Protein AF-A0A969SIS6-F1 (afdb_monomer_lite)

pLDDT: mean 86.49, std 11.12, range [46.16, 94.94]

Foldseek 3Di:
DPPPFWDWDAPVCLVVLVQQEPPDPHPHPHPDSLRSVLVVLVVCVVVVHDDDRDHTDCVGVHTHGNVVCVVVVNNVSVVVSVVSVVD

Radius of gyration: 12.93 Å; chains: 1; bounding box: 36×27×29 Å

Secondary structure (DSSP, 8-state):
---TTEE--BGGGHHHHHHTB--TT---SBSSHHHHHHHHHHHHHHTT------SBPSSTTPPEEHHHHHHTT-HHHHHHHHHHH--

Sequence (87 aa):
MAETGRIRVAKDKAELVKALTSSDGETGPFQTFADAIVFAAALGVKHKKRVPLGEISKREPSPIRVEYFASVGNDVVIKLLGITETQ

Structure (mmCIF, N/CA/C/O backbone):
data_AF-A0A969SIS6-F1
#
_entry.id   AF-A0A969SIS6-F1
#
loop_
_atom_site.group_PDB
_atom_site.id
_atom_site.type_symbol
_atom_site.label_atom_id
_atom_site.label_alt_id
_atom_site.label_comp_id
_atom_site.label_asym_id
_atom_site.label_entity_id
_atom_site.label_seq_id
_atom_site.pdbx_PDB_ins_code
_atom_site.Cartn_x
_atom_site.Cartn_y
_atom_site.Cartn_z
_atom_site.occupancy
_atom_site.B_iso_or_equiv
_atom_site.auth_seq_id
_atom_site.auth_comp_id
_atom_site.auth_asym_id
_atom_site.auth_atom_id
_atom_site.pdbx_PDB_model_num
ATOM 1 N N . MET A 1 1 ? -15.910 9.965 -10.920 1.00 46.16 1 MET A N 1
ATOM 2 C CA . MET A 1 1 ? -16.260 8.631 -10.382 1.00 46.16 1 MET A CA 1
ATOM 3 C C . MET A 1 1 ? -15.018 8.082 -9.705 1.00 46.16 1 MET A C 1
ATOM 5 O O . MET A 1 1 ? -13.959 8.117 -10.321 1.00 46.16 1 MET A O 1
ATOM 9 N N . ALA A 1 2 ? -15.080 7.701 -8.428 1.00 47.50 2 ALA A N 1
ATOM 10 C CA . ALA A 1 2 ? -13.945 7.024 -7.811 1.00 47.50 2 ALA A CA 1
ATOM 11 C C . ALA A 1 2 ? -13.748 5.701 -8.559 1.00 47.50 2 ALA A C 1
ATOM 13 O O . ALA A 1 2 ? -14.695 4.927 -8.632 1.00 47.50 2 ALA A O 1
ATOM 14 N N . GLU A 1 3 ? -12.580 5.475 -9.169 1.00 52.34 3 GLU A N 1
ATOM 15 C CA . GLU A 1 3 ? -12.222 4.145 -9.676 1.00 52.34 3 GLU A CA 1
ATOM 16 C C . GLU A 1 3 ? -12.276 3.163 -8.498 1.00 52.34 3 GLU A C 1
ATOM 18 O O . GLU A 1 3 ? -11.350 3.087 -7.687 1.00 52.34 3 GLU A O 1
ATOM 23 N N . THR A 1 4 ? -13.406 2.478 -8.355 1.00 65.00 4 THR A N 1
ATOM 24 C CA . THR A 1 4 ? -13.591 1.367 -7.433 1.00 65.00 4 THR A CA 1
ATOM 25 C C . THR A 1 4 ? -12.684 0.240 -7.916 1.00 65.00 4 THR A C 1
ATOM 27 O O . THR A 1 4 ? -12.779 -0.183 -9.063 1.00 65.00 4 THR A O 1
ATOM 30 N N . GLY A 1 5 ? -11.742 -0.190 -7.073 1.00 83.81 5 GLY A N 1
ATOM 31 C CA . GLY A 1 5 ? -10.796 -1.265 -7.404 1.00 83.81 5 GLY A CA 1
ATOM 32 C C . GLY A 1 5 ? -9.326 -0.855 -7.513 1.00 83.81 5 GLY A C 1
ATOM 33 O O . GLY A 1 5 ? -8.508 -1.677 -7.917 1.00 83.81 5 GLY A O 1
ATOM 34 N N . ARG A 1 6 ? -8.939 0.375 -7.136 1.00 89.50 6 ARG A N 1
ATOM 35 C CA . ARG A 1 6 ? -7.517 0.749 -7.010 1.00 89.50 6 ARG A CA 1
ATOM 36 C C . ARG A 1 6 ? -7.177 1.397 -5.674 1.00 89.50 6 ARG A C 1
ATOM 38 O O . ARG A 1 6 ? -7.875 2.303 -5.221 1.00 89.50 6 ARG A O 1
ATOM 45 N N . ILE A 1 7 ? -6.052 0.98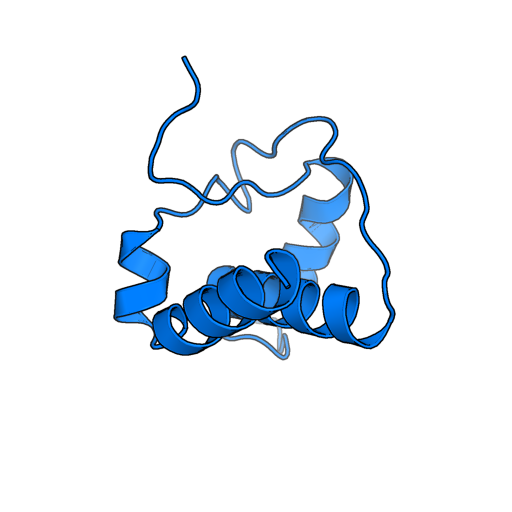7 -5.097 1.00 90.88 7 ILE A N 1
ATOM 46 C CA . ILE A 1 7 ? -5.409 1.657 -3.967 1.00 90.88 7 ILE A CA 1
ATOM 47 C C . ILE A 1 7 ? -4.467 2.722 -4.524 1.00 90.88 7 ILE A C 1
ATOM 49 O O . ILE A 1 7 ? -3.621 2.460 -5.380 1.00 90.88 7 ILE A O 1
ATOM 53 N N . ARG A 1 8 ? -4.662 3.959 -4.071 1.00 91.75 8 ARG A N 1
ATOM 54 C CA . ARG A 1 8 ? -3.968 5.140 -4.588 1.00 91.75 8 ARG A CA 1
ATOM 55 C C . ARG A 1 8 ? -2.767 5.481 -3.719 1.00 91.75 8 ARG A C 1
ATOM 57 O O . ARG A 1 8 ? -2.828 5.336 -2.503 1.00 91.75 8 ARG A O 1
ATOM 64 N N . VAL A 1 9 ? -1.726 6.021 -4.346 1.00 91.81 9 VAL A N 1
ATOM 65 C CA . VAL A 1 9 ? -0.544 6.544 -3.654 1.00 91.81 9 VAL A CA 1
ATOM 66 C C . VAL A 1 9 ? -0.487 8.057 -3.822 1.00 91.81 9 VAL A C 1
ATOM 68 O O . VAL A 1 9 ? -0.739 8.574 -4.914 1.00 91.81 9 VAL A O 1
ATOM 71 N N . ALA A 1 10 ? -0.176 8.773 -2.742 1.00 92.75 10 ALA A N 1
ATOM 72 C CA . ALA A 1 10 ? -0.019 10.220 -2.788 1.00 92.75 10 ALA A CA 1
ATOM 73 C C . ALA A 1 10 ? 1.247 10.606 -3.573 1.00 92.75 10 ALA A C 1
ATOM 75 O O . ALA A 1 10 ? 2.310 10.007 -3.406 1.00 92.75 10 ALA A O 1
ATOM 76 N N . LYS A 1 11 ? 1.132 11.615 -4.435 1.00 93.19 11 LYS A N 1
ATOM 77 C CA . LYS A 1 11 ? 2.199 12.104 -5.314 1.00 93.19 11 LYS A CA 1
ATOM 78 C C . LYS A 1 11 ? 3.394 12.632 -4.526 1.00 93.19 11 LYS A C 1
ATOM 80 O O . LYS A 1 11 ? 4.524 12.382 -4.916 1.00 93.19 11 LYS A O 1
ATOM 85 N N . ASP A 1 12 ? 3.155 13.294 -3.399 1.00 91.62 12 ASP A N 1
ATOM 86 C CA . ASP A 1 12 ? 4.201 13.812 -2.510 1.00 91.62 12 ASP A CA 1
ATOM 87 C C . ASP A 1 12 ? 4.958 12.708 -1.747 1.00 91.62 12 ASP A C 1
ATOM 89 O O . ASP A 1 12 ? 5.964 12.987 -1.100 1.00 91.62 12 ASP A O 1
ATOM 93 N N . LYS A 1 13 ? 4.482 11.456 -1.803 1.00 91.44 13 LYS A N 1
ATOM 94 C CA . LYS A 1 13 ? 5.128 10.275 -1.203 1.00 91.44 13 LYS A CA 1
ATOM 95 C C . LYS A 1 13 ? 5.661 9.291 -2.242 1.00 91.44 13 LYS A C 1
ATOM 97 O O . LYS A 1 13 ? 6.178 8.242 -1.870 1.00 91.44 13 LYS A O 1
ATOM 102 N N . ALA A 1 14 ? 5.541 9.619 -3.526 1.00 91.06 14 ALA A N 1
ATOM 103 C CA . ALA A 1 14 ? 5.899 8.735 -4.624 1.00 91.06 14 ALA A CA 1
ATOM 104 C C . ALA A 1 14 ? 7.376 8.313 -4.591 1.00 91.06 14 ALA A C 1
ATOM 106 O O . ALA A 1 14 ? 7.673 7.122 -4.655 1.00 91.06 14 ALA A O 1
ATOM 107 N N . GLU A 1 15 ? 8.283 9.277 -4.418 1.00 89.56 15 GLU A N 1
ATOM 108 C CA . GLU A 1 15 ? 9.727 9.019 -4.350 1.00 89.56 15 GLU A CA 1
ATOM 109 C C . GLU A 1 15 ? 10.102 8.146 -3.151 1.00 89.56 15 GLU A C 1
ATOM 111 O O . GLU A 1 15 ? 10.900 7.225 -3.290 1.00 89.56 15 GLU A O 1
ATOM 116 N N . LEU A 1 16 ? 9.473 8.371 -1.993 1.00 90.62 16 LEU A N 1
ATOM 117 C CA . LEU A 1 16 ? 9.697 7.543 -0.808 1.00 90.62 16 LEU A CA 1
ATOM 118 C C . LEU A 1 16 ? 9.261 6.095 -1.048 1.00 90.62 16 LEU A C 1
ATOM 120 O O . LEU A 1 16 ? 9.990 5.171 -0.708 1.00 90.62 16 LEU A O 1
ATOM 124 N N . VAL A 1 17 ? 8.077 5.888 -1.630 1.00 91.00 17 VAL A N 1
ATOM 125 C CA . VAL A 1 17 ? 7.593 4.535 -1.938 1.00 91.00 17 VAL A CA 1
ATOM 126 C C . VAL A 1 17 ? 8.517 3.847 -2.943 1.00 91.00 17 VAL A C 1
ATOM 128 O O . VAL A 1 17 ? 8.790 2.664 -2.776 1.00 91.00 17 VAL A O 1
ATOM 131 N N . LYS A 1 18 ? 9.049 4.587 -3.923 1.00 89.25 18 LYS A N 1
ATOM 132 C CA . LYS A 1 18 ? 10.026 4.069 -4.886 1.00 89.25 18 LYS A CA 1
ATOM 133 C C . LYS A 1 18 ? 11.340 3.653 -4.224 1.00 89.25 18 LYS A C 1
ATOM 135 O O . LYS A 1 18 ? 11.765 2.523 -4.415 1.00 89.25 18 LYS A O 1
ATOM 140 N N . ALA A 1 19 ? 11.918 4.511 -3.387 1.00 88.25 19 ALA A N 1
ATOM 141 C CA . ALA A 1 19 ? 13.163 4.219 -2.673 1.00 88.25 19 ALA A CA 1
ATOM 142 C C . ALA A 1 19 ? 13.041 3.032 -1.695 1.00 88.25 19 ALA A C 1
ATOM 144 O O . ALA A 1 19 ? 14.026 2.388 -1.343 1.00 88.25 19 ALA A O 1
ATOM 145 N N . LEU A 1 20 ? 11.825 2.743 -1.221 1.00 89.62 20 LEU A N 1
ATOM 146 C CA . LEU A 1 20 ? 11.550 1.608 -0.342 1.00 89.62 20 LEU A CA 1
ATOM 147 C C . LEU A 1 20 ? 11.353 0.287 -1.101 1.00 89.62 20 LEU A C 1
ATOM 149 O O . LEU A 1 20 ? 11.365 -0.775 -0.474 1.00 89.62 20 LEU A O 1
ATOM 153 N N . THR A 1 21 ? 11.180 0.326 -2.421 1.00 88.94 21 THR A N 1
ATOM 154 C CA . THR A 1 21 ? 11.014 -0.877 -3.238 1.00 88.94 21 THR A CA 1
ATOM 155 C C . THR A 1 21 ? 12.298 -1.306 -3.920 1.00 88.94 21 THR A C 1
ATOM 157 O O . THR A 1 21 ? 13.076 -0.476 -4.375 1.00 88.94 21 THR A O 1
ATOM 160 N N . SER A 1 22 ? 12.509 -2.614 -4.023 1.00 74.75 22 SER A N 1
ATOM 161 C CA . SER A 1 22 ? 13.603 -3.197 -4.789 1.00 74.75 22 SER A CA 1
ATOM 162 C C . SER A 1 22 ? 13.321 -3.004 -6.288 1.00 74.75 22 SER A C 1
ATOM 164 O O . SER A 1 22 ? 12.661 -3.828 -6.915 1.00 74.75 22 SER A O 1
ATOM 166 N N . SER A 1 23 ? 13.767 -1.889 -6.872 1.00 66.31 23 SER A N 1
ATOM 167 C CA . SER A 1 23 ? 13.709 -1.650 -8.322 1.00 66.31 23 SER A CA 1
ATOM 168 C C . SER A 1 23 ? 15.102 -1.394 -8.889 1.00 66.31 23 SER A C 1
ATOM 170 O O . SER A 1 23 ? 15.913 -0.757 -8.225 1.00 66.31 23 SER A O 1
ATOM 172 N N . ASP A 1 24 ? 15.365 -1.908 -10.095 1.00 53.34 24 ASP A N 1
ATOM 173 C CA . ASP A 1 24 ? 16.523 -1.625 -10.960 1.00 53.34 24 ASP A CA 1
ATOM 174 C 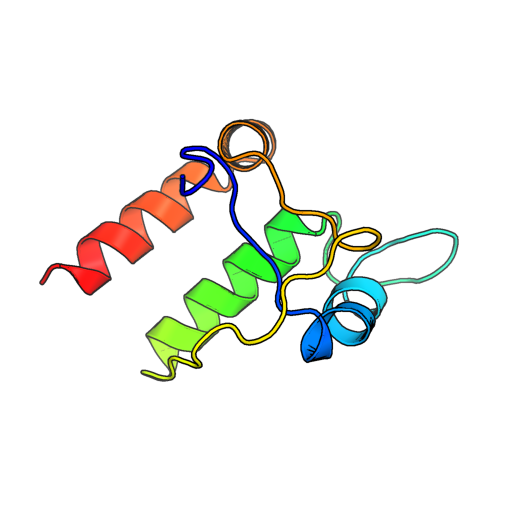C . ASP A 1 24 ? 17.837 -1.282 -10.229 1.00 53.34 24 ASP A C 1
ATOM 176 O O . ASP A 1 24 ? 18.393 -0.195 -10.367 1.00 53.34 24 ASP A O 1
ATOM 180 N N . GLY A 1 25 ? 18.354 -2.243 -9.455 1.00 58.41 25 GLY A N 1
ATOM 181 C CA . GLY A 1 25 ? 19.673 -2.155 -8.814 1.00 58.41 25 GLY A CA 1
ATOM 182 C C . GLY A 1 25 ? 19.686 -1.603 -7.385 1.00 58.41 25 GLY A C 1
ATOM 183 O O . GLY A 1 25 ? 20.734 -1.654 -6.743 1.00 58.41 25 GLY A O 1
ATOM 184 N N . GLU A 1 26 ? 18.549 -1.144 -6.853 1.00 62.09 26 GLU A N 1
ATOM 185 C CA . GLU A 1 26 ? 18.420 -0.694 -5.461 1.00 62.09 26 GLU A CA 1
ATOM 186 C C . GLU A 1 26 ? 17.930 -1.820 -4.528 1.00 62.09 26 GLU A C 1
ATOM 188 O O . GLU A 1 26 ? 16.983 -2.552 -4.825 1.00 62.09 26 GLU A O 1
ATOM 193 N N . THR A 1 27 ? 18.554 -1.956 -3.352 1.00 68.62 27 THR A N 1
ATOM 194 C CA . THR A 1 27 ? 18.179 -2.932 -2.310 1.00 68.62 27 THR A CA 1
ATOM 195 C C . THR A 1 27 ? 17.122 -2.358 -1.362 1.00 68.62 27 THR A C 1
ATOM 197 O O . THR A 1 27 ? 17.380 -2.156 -0.173 1.00 68.62 27 THR A O 1
ATOM 200 N N . GLY A 1 28 ? 15.934 -2.055 -1.888 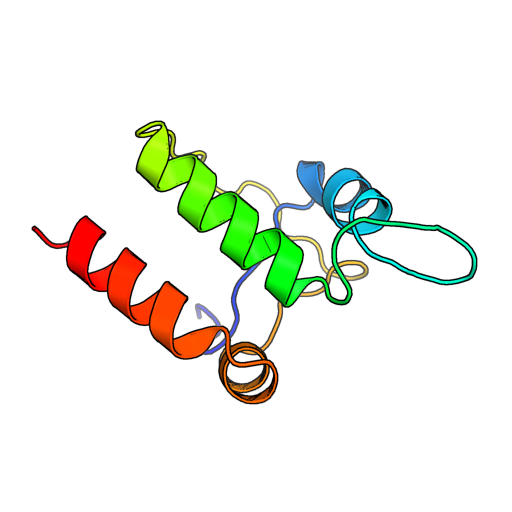1.00 82.12 28 GLY A N 1
ATOM 201 C CA . GLY A 1 28 ? 14.790 -1.632 -1.075 1.00 82.12 28 GLY A CA 1
ATOM 202 C C . GLY A 1 28 ? 14.207 -2.795 -0.249 1.00 82.12 28 GLY A C 1
ATOM 203 O O . GLY A 1 28 ? 14.209 -3.931 -0.734 1.00 82.12 28 GLY A O 1
ATOM 204 N N . PRO A 1 29 ? 13.699 -2.555 0.978 1.00 89.44 29 PRO A N 1
ATOM 205 C CA . PRO A 1 29 ? 13.173 -3.602 1.864 1.00 89.44 29 PRO A CA 1
ATOM 206 C C . PRO A 1 29 ? 11.896 -4.292 1.358 1.00 89.44 29 PRO A C 1
ATOM 208 O O . PRO A 1 29 ? 11.554 -5.363 1.859 1.00 89.44 29 PRO A O 1
ATOM 211 N N . PHE A 1 30 ? 11.183 -3.702 0.396 1.00 91.44 30 PHE A N 1
ATOM 212 C CA . PHE A 1 30 ? 9.940 -4.251 -0.150 1.00 91.44 30 PHE A CA 1
ATOM 213 C C . PHE A 1 30 ? 10.115 -4.701 -1.595 1.00 91.44 30 PHE A C 1
ATOM 215 O O . PHE A 1 30 ? 10.654 -3.963 -2.408 1.00 91.44 30 PHE A O 1
ATOM 222 N N . GLN A 1 31 ? 9.592 -5.876 -1.941 1.00 88.62 31 GLN A N 1
ATOM 223 C CA . GLN A 1 31 ? 9.672 -6.392 -3.311 1.00 88.62 31 GLN A CA 1
ATOM 224 C C . GLN A 1 31 ? 8.751 -5.629 -4.268 1.00 88.62 31 GLN A C 1
ATOM 226 O O . GLN A 1 31 ? 9.071 -5.449 -5.439 1.00 88.62 31 GLN A O 1
ATOM 231 N N . THR A 1 32 ? 7.598 -5.164 -3.779 1.00 91.44 32 THR A N 1
ATOM 232 C CA . THR A 1 32 ? 6.600 -4.483 -4.606 1.00 91.44 32 THR A CA 1
ATOM 233 C C . THR A 1 32 ? 6.073 -3.215 -3.941 1.00 91.44 32 THR A C 1
ATOM 235 O O . THR A 1 32 ? 6.088 -3.068 -2.715 1.00 91.44 32 THR A O 1
ATOM 238 N N . PHE A 1 33 ? 5.514 -2.301 -4.745 1.00 92.00 33 PHE A N 1
ATOM 239 C CA . PHE A 1 33 ? 4.798 -1.139 -4.205 1.00 92.00 33 PHE A CA 1
ATOM 240 C C . PHE A 1 33 ? 3.626 -1.560 -3.309 1.00 92.00 33 PHE A C 1
ATOM 242 O O . PHE A 1 33 ? 3.302 -0.856 -2.358 1.00 92.00 33 PHE A O 1
ATOM 249 N N . ALA A 1 34 ? 2.994 -2.705 -3.586 1.00 92.88 34 ALA A N 1
ATOM 250 C CA . ALA A 1 34 ? 1.895 -3.207 -2.770 1.00 92.88 34 ALA A CA 1
ATOM 251 C C . ALA A 1 34 ? 2.358 -3.520 -1.341 1.00 92.88 34 ALA A C 1
ATOM 253 O O . ALA A 1 34 ? 1.696 -3.098 -0.393 1.00 92.88 34 ALA A O 1
ATOM 254 N N . ASP A 1 35 ? 3.517 -4.163 -1.189 1.00 92.81 35 ASP A N 1
ATOM 255 C CA . ASP A 1 35 ? 4.078 -4.509 0.122 1.00 92.81 35 ASP A CA 1
ATOM 256 C C . ASP A 1 35 ? 4.414 -3.253 0.929 1.00 92.81 35 ASP A C 1
ATOM 258 O O . ASP A 1 35 ? 4.038 -3.137 2.097 1.00 92.81 35 ASP A O 1
ATOM 262 N N . ALA A 1 36 ? 5.042 -2.264 0.283 1.00 93.56 36 ALA A N 1
ATOM 263 C CA . ALA A 1 36 ? 5.371 -0.990 0.916 1.00 93.56 36 ALA A CA 1
ATOM 264 C C . ALA A 1 36 ? 4.112 -0.250 1.407 1.00 93.56 36 ALA A C 1
ATOM 266 O O . ALA A 1 36 ? 4.085 0.294 2.514 1.00 93.56 36 ALA A O 1
ATOM 267 N N . ILE A 1 37 ? 3.043 -0.248 0.604 1.00 94.00 37 ILE A N 1
ATOM 268 C CA . ILE A 1 37 ? 1.779 0.416 0.944 1.00 94.00 37 ILE A CA 1
ATOM 269 C C . ILE A 1 37 ? 1.040 -0.314 2.071 1.00 94.00 37 ILE A C 1
ATOM 271 O O . ILE A 1 37 ? 0.520 0.336 2.980 1.00 94.00 37 ILE A O 1
ATOM 275 N N . VAL A 1 38 ? 1.021 -1.647 2.059 1.00 94.94 38 VAL A N 1
ATOM 276 C CA . VAL A 1 38 ? 0.397 -2.457 3.118 1.00 94.94 38 VAL A CA 1
ATOM 277 C C . VAL A 1 38 ? 1.147 -2.286 4.434 1.00 94.94 38 VAL A C 1
ATOM 279 O O . VAL A 1 38 ? 0.521 -2.079 5.475 1.00 94.94 38 VAL A O 1
ATOM 282 N N . PHE A 1 39 ? 2.481 -2.272 4.389 1.00 94.44 39 PHE A N 1
ATOM 283 C CA . PHE A 1 39 ? 3.302 -1.962 5.553 1.00 94.44 39 PHE A CA 1
ATOM 284 C C . PHE A 1 39 ? 3.002 -0.564 6.103 1.00 94.44 39 PHE A C 1
ATOM 286 O O . PHE A 1 39 ? 2.784 -0.410 7.305 1.00 94.44 39 PHE A O 1
ATOM 293 N N . ALA A 1 40 ? 2.933 0.455 5.241 1.00 93.50 40 ALA A N 1
ATOM 294 C CA . ALA A 1 40 ? 2.608 1.816 5.658 1.00 93.50 40 ALA A CA 1
ATOM 295 C C . ALA A 1 40 ? 1.215 1.905 6.306 1.00 93.50 40 ALA A C 1
ATOM 297 O O . ALA A 1 40 ? 1.052 2.591 7.317 1.00 93.50 40 ALA A O 1
ATOM 298 N N . ALA A 1 41 ? 0.226 1.183 5.771 1.00 93.44 41 ALA A N 1
ATOM 299 C CA . ALA A 1 41 ? -1.111 1.106 6.351 1.00 93.44 41 ALA A CA 1
ATOM 300 C C . ALA A 1 41 ? -1.091 0.448 7.742 1.00 93.44 41 ALA A C 1
ATOM 302 O O . ALA A 1 41 ? -1.636 1.010 8.695 1.00 93.44 41 ALA A O 1
ATOM 303 N N . ALA A 1 42 ? -0.405 -0.689 7.890 1.00 94.12 42 ALA A N 1
ATOM 304 C CA . ALA A 1 42 ? -0.262 -1.377 9.171 1.00 94.12 42 ALA A CA 1
ATOM 305 C C . ALA A 1 42 ? 0.473 -0.516 10.214 1.00 94.12 42 ALA A C 1
ATOM 307 O O . ALA A 1 42 ? 0.049 -0.425 11.370 1.00 94.12 42 ALA A O 1
ATOM 308 N N . LEU A 1 43 ? 1.541 0.174 9.802 1.00 94.06 43 LEU A N 1
ATOM 309 C CA . LEU A 1 43 ? 2.286 1.098 10.655 1.00 94.06 43 LEU A CA 1
ATOM 310 C C . LEU A 1 43 ? 1.417 2.288 11.089 1.00 94.06 43 LEU A C 1
ATOM 312 O O . LEU A 1 43 ? 1.440 2.677 12.258 1.00 94.06 43 LEU A O 1
ATOM 316 N N . GLY A 1 44 ? 0.621 2.839 10.169 1.00 92.38 44 GLY A N 1
ATOM 317 C CA . GLY A 1 44 ? -0.341 3.901 10.452 1.00 92.38 44 GLY A CA 1
ATOM 318 C C . GLY A 1 44 ? -1.357 3.491 11.517 1.00 92.38 44 GLY A C 1
ATOM 319 O O . GLY A 1 44 ? -1.532 4.217 12.494 1.00 92.38 44 GLY A O 1
ATOM 320 N N . VAL A 1 45 ? -1.955 2.300 11.392 1.00 92.44 45 VAL A N 1
ATOM 321 C CA . VAL A 1 45 ? -2.894 1.757 12.391 1.00 92.44 45 VAL A CA 1
ATOM 322 C C . VAL A 1 45 ? -2.211 1.563 13.746 1.00 92.44 45 VAL A C 1
ATOM 324 O O . VAL A 1 45 ? -2.715 2.059 14.754 1.00 92.44 45 VAL A O 1
ATOM 327 N N . LYS A 1 46 ? -1.022 0.943 13.781 1.00 92.94 46 LYS A N 1
ATOM 328 C CA . LYS A 1 46 ? -0.244 0.739 15.019 1.00 92.94 46 LYS A CA 1
ATOM 329 C C . LYS A 1 46 ? 0.000 2.049 15.778 1.00 92.94 46 LYS A C 1
ATOM 331 O O . LYS A 1 46 ? -0.084 2.077 17.002 1.00 92.94 46 LYS A O 1
ATOM 336 N N . HIS A 1 47 ? 0.300 3.128 15.057 1.00 94.62 47 HIS A N 1
ATOM 337 C CA . HIS A 1 47 ? 0.576 4.444 15.638 1.00 94.62 47 HIS A CA 1
ATOM 338 C C . HIS A 1 47 ? -0.646 5.375 15.689 1.00 94.62 47 HIS A C 1
ATOM 340 O O . HIS A 1 47 ? -0.485 6.549 16.016 1.00 94.62 47 HI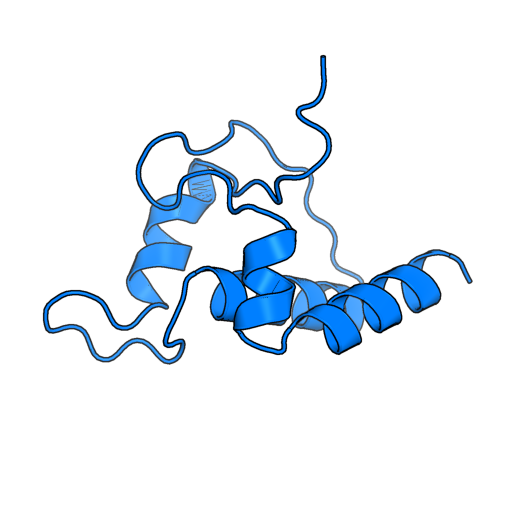S A O 1
ATOM 346 N N . LYS A 1 48 ? -1.855 4.886 15.364 1.00 92.12 48 LYS A N 1
ATOM 347 C CA . LYS A 1 48 ? -3.091 5.688 15.254 1.00 92.12 48 LYS A CA 1
ATOM 348 C C . LYS A 1 48 ? -2.915 6.951 14.397 1.00 92.12 48 LYS A C 1
ATOM 350 O O . LYS A 1 48 ? -3.478 8.006 14.681 1.00 92.12 48 LYS A O 1
ATOM 355 N N . LYS A 1 49 ? -2.109 6.850 13.339 1.00 91.44 49 LYS A N 1
ATOM 356 C CA . LYS A 1 49 ? -1.764 7.953 12.443 1.00 91.44 49 LYS A CA 1
ATOM 357 C C . LYS A 1 49 ? -2.405 7.736 11.079 1.00 91.44 49 LYS A C 1
ATOM 359 O O . LYS A 1 49 ? -2.031 6.821 10.350 1.00 91.44 49 LYS A O 1
ATOM 364 N N . ARG A 1 50 ? -3.320 8.633 10.709 1.00 87.62 50 ARG A N 1
ATOM 365 C CA . ARG A 1 50 ? -3.894 8.725 9.360 1.00 87.62 50 ARG A CA 1
ATOM 366 C C . ARG A 1 50 ? -3.498 10.050 8.735 1.00 87.62 50 ARG A C 1
ATOM 368 O O . ARG A 1 50 ? -3.516 11.082 9.399 1.00 87.62 50 ARG A O 1
ATOM 375 N N . VAL A 1 51 ? -3.141 10.012 7.459 1.00 87.50 51 VAL A N 1
ATOM 376 C CA . VAL A 1 51 ? -2.799 11.204 6.681 1.00 87.50 51 VAL A CA 1
ATOM 377 C C . VAL A 1 51 ? -3.691 11.207 5.442 1.00 87.50 51 VAL A C 1
ATOM 379 O O . VAL A 1 51 ? -3.732 10.190 4.746 1.00 87.50 51 VAL A O 1
ATOM 382 N N . PRO A 1 52 ? -4.438 12.292 5.170 1.00 88.06 52 PRO A N 1
ATOM 383 C CA . PRO A 1 52 ? 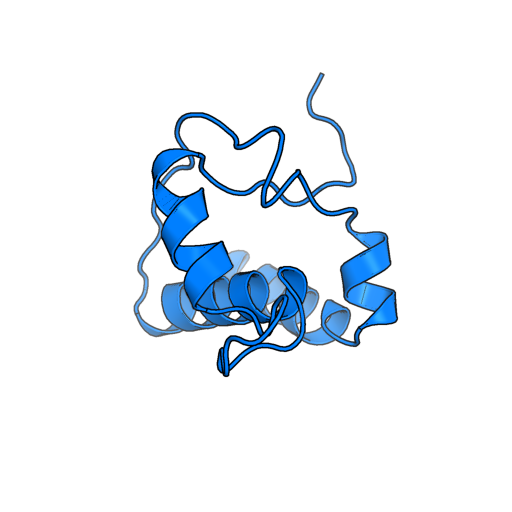-5.249 12.374 3.964 1.00 88.06 52 PRO A CA 1
ATOM 384 C C . PRO A 1 52 ? -4.353 12.328 2.723 1.00 88.06 52 PRO A C 1
ATOM 386 O O . PRO A 1 52 ? -3.270 12.914 2.698 1.00 88.06 52 PRO A O 1
ATOM 389 N N . LEU A 1 53 ? -4.814 11.635 1.682 1.00 87.06 53 LEU A N 1
ATOM 390 C CA . LEU A 1 53 ? -4.131 11.642 0.392 1.00 87.06 53 LEU A CA 1
ATOM 391 C C . LEU A 1 53 ? -4.381 12.992 -0.291 1.00 87.06 53 LEU A C 1
ATOM 393 O O . LEU A 1 53 ? -5.533 13.379 -0.484 1.00 87.06 53 LEU A O 1
ATOM 397 N N . GLY A 1 54 ? -3.303 13.691 -0.647 1.00 87.81 54 GLY A N 1
ATOM 398 C CA . GLY A 1 54 ? -3.354 14.889 -1.483 1.00 87.81 54 GLY A CA 1
ATOM 399 C C . GLY A 1 54 ? -3.494 14.534 -2.965 1.00 87.81 54 GLY A C 1
ATOM 400 O O . GLY A 1 54 ? -4.332 13.723 -3.361 1.00 87.81 54 GLY A O 1
ATOM 401 N N . GLU A 1 55 ? -2.643 15.120 -3.808 1.00 91.19 55 GLU A N 1
ATOM 402 C CA . GLU A 1 55 ? -2.561 14.722 -5.215 1.00 91.19 55 GLU A CA 1
ATOM 403 C C . GLU A 1 55 ? -2.187 13.241 -5.349 1.00 91.19 55 GLU A C 1
ATOM 405 O O . GLU A 1 55 ? -1.373 12.723 -4.590 1.00 91.19 55 GLU A O 1
ATOM 410 N N . ILE A 1 56 ? -2.756 12.555 -6.338 1.00 92.38 56 ILE A N 1
ATOM 411 C CA . ILE A 1 56 ? -2.495 11.133 -6.585 1.00 92.38 56 ILE A CA 1
ATOM 412 C C . ILE A 1 56 ? -1.374 10.985 -7.614 1.00 92.38 56 ILE A C 1
ATOM 414 O O . ILE A 1 56 ? -1.400 11.643 -8.658 1.00 92.38 56 ILE A O 1
ATOM 418 N N . SER A 1 57 ? -0.405 10.108 -7.343 1.00 89.94 57 SER A N 1
ATOM 419 C CA . SER A 1 57 ? 0.630 9.767 -8.322 1.00 89.94 57 SER A CA 1
ATOM 420 C C . SER A 1 57 ? 0.016 9.038 -9.518 1.00 89.94 57 SER A C 1
ATOM 422 O O . SER A 1 57 ? -0.835 8.163 -9.363 1.00 89.94 57 SER A O 1
ATOM 424 N N . LYS A 1 58 ? 0.434 9.415 -10.732 1.00 85.69 58 LYS A N 1
ATOM 425 C CA . LYS A 1 58 ? -0.070 8.844 -11.996 1.00 85.69 58 LYS A CA 1
ATOM 426 C C . LYS A 1 58 ? 0.948 7.970 -12.731 1.00 85.69 58 LYS A C 1
ATOM 428 O O . LYS A 1 58 ? 0.557 7.283 -13.667 1.00 85.69 58 LYS A O 1
ATOM 433 N N . ARG A 1 59 ? 2.231 8.027 -12.360 1.00 79.75 59 ARG A N 1
ATOM 434 C CA . ARG A 1 59 ? 3.316 7.308 -13.049 1.00 79.75 59 ARG A CA 1
ATOM 435 C C . ARG A 1 59 ? 3.941 6.262 -12.144 1.00 79.75 59 ARG A C 1
ATOM 437 O O . ARG A 1 59 ? 3.657 5.084 -12.304 1.00 79.75 59 ARG A O 1
ATOM 444 N N . GLU A 1 60 ? 4.730 6.697 -11.173 1.00 81.44 60 GLU A N 1
ATOM 445 C CA . GLU A 1 60 ? 5.454 5.802 -10.276 1.00 81.44 60 GLU A CA 1
ATOM 446 C C . GLU A 1 60 ? 5.333 6.314 -8.842 1.00 81.44 60 GLU A C 1
ATOM 448 O O . GLU A 1 60 ? 5.701 7.459 -8.595 1.00 81.44 60 GLU A O 1
ATOM 453 N N . PRO A 1 61 ? 4.773 5.527 -7.912 1.00 84.56 61 PRO A N 1
ATOM 454 C CA . PRO A 1 61 ? 3.912 4.370 -8.166 1.00 84.56 61 PRO A CA 1
ATOM 455 C C . PRO A 1 61 ? 2.548 4.820 -8.727 1.00 84.56 61 PRO A C 1
ATOM 457 O O . PRO A 1 61 ? 1.916 5.736 -8.200 1.00 84.56 61 PRO A O 1
ATOM 460 N N . SER A 1 62 ? 2.081 4.186 -9.805 1.00 87.25 62 SER A N 1
ATOM 461 C CA . SER A 1 62 ? 0.711 4.383 -10.302 1.00 87.25 62 SER A CA 1
ATOM 462 C C . SER A 1 62 ? -0.314 3.722 -9.361 1.00 87.25 62 SER A C 1
ATOM 464 O O . SER A 1 62 ? 0.059 2.866 -8.554 1.00 87.25 62 SER A O 1
ATOM 466 N N . PRO A 1 63 ? -1.610 4.096 -9.417 1.00 90.50 63 PRO A N 1
ATOM 467 C CA . PRO A 1 63 ? -2.631 3.463 -8.590 1.00 90.50 63 PRO A CA 1
ATOM 468 C C . PRO A 1 63 ? -2.687 1.948 -8.829 1.00 90.50 63 PRO A C 1
ATOM 470 O O . PRO A 1 63 ? -2.842 1.488 -9.961 1.00 90.50 63 PRO A O 1
ATOM 473 N N . ILE A 1 64 ? -2.589 1.177 -7.748 1.00 92.56 64 ILE A N 1
ATOM 474 C CA . ILE A 1 64 ? -2.415 -0.277 -7.784 1.00 92.56 64 ILE A CA 1
ATOM 475 C C . ILE A 1 64 ? -3.789 -0.941 -7.732 1.00 92.56 64 ILE A C 1
ATOM 477 O O . ILE A 1 64 ? -4.611 -0.610 -6.878 1.00 92.56 64 ILE A O 1
ATOM 481 N N . ARG A 1 65 ? -4.050 -1.889 -8.634 1.00 92.06 65 ARG A N 1
ATOM 482 C CA . ARG A 1 65 ? -5.289 -2.683 -8.640 1.00 92.06 65 ARG A CA 1
ATOM 483 C C . ARG A 1 65 ? -5.440 -3.468 -7.339 1.00 92.06 65 ARG A C 1
ATOM 485 O O . ARG A 1 65 ? -4.481 -4.086 -6.892 1.00 92.06 65 ARG A O 1
ATOM 492 N N . VAL A 1 66 ? -6.636 -3.481 -6.756 1.00 90.44 66 VAL A N 1
ATOM 493 C CA . VAL A 1 66 ? -6.921 -4.223 -5.515 1.00 90.44 66 VAL A CA 1
ATOM 494 C C . VAL A 1 66 ? -6.643 -5.717 -5.699 1.00 90.44 66 VAL A C 1
ATOM 496 O O . VAL A 1 66 ? -6.092 -6.353 -4.806 1.00 90.44 66 VAL A O 1
ATOM 499 N N . GLU A 1 67 ? -6.920 -6.261 -6.884 1.00 90.62 67 GLU A N 1
ATOM 500 C CA . GLU A 1 67 ? -6.668 -7.668 -7.213 1.00 90.62 67 GLU A CA 1
ATOM 501 C C . GLU A 1 67 ? -5.176 -8.023 -7.146 1.00 90.62 67 GLU A C 1
ATOM 503 O O . GLU A 1 67 ? -4.821 -9.153 -6.815 1.00 90.62 67 GLU A O 1
ATOM 508 N N . TYR A 1 68 ? -4.286 -7.055 -7.398 1.00 92.62 68 TYR A N 1
ATOM 509 C CA . TYR A 1 68 ? -2.847 -7.280 -7.292 1.00 92.62 68 TYR A CA 1
ATOM 510 C C . TYR A 1 68 ? -2.435 -7.590 -5.850 1.00 92.62 68 TYR A C 1
ATOM 512 O O . TYR A 1 68 ? -1.636 -8.495 -5.629 1.00 92.62 68 TYR A O 1
ATOM 520 N N . PHE A 1 69 ? -3.044 -6.929 -4.860 1.00 92.75 69 PHE A N 1
ATOM 521 C CA . PHE A 1 69 ? -2.780 -7.212 -3.446 1.00 92.75 69 PHE A CA 1
ATOM 522 C C . PHE A 1 69 ? -3.155 -8.647 -3.065 1.00 92.75 69 PHE A C 1
ATOM 524 O O . PHE A 1 69 ? -2.460 -9.248 -2.252 1.00 92.75 69 PHE A O 1
ATOM 531 N N . ALA A 1 70 ? -4.191 -9.222 -3.682 1.00 89.81 70 ALA A N 1
ATOM 532 C CA . ALA A 1 70 ? -4.508 -10.639 -3.511 1.00 89.81 70 ALA A CA 1
ATOM 533 C C . ALA A 1 70 ? -3.453 -11.545 -4.156 1.00 89.81 70 ALA A C 1
ATOM 535 O O . ALA A 1 70 ? -3.048 -12.530 -3.548 1.00 89.81 70 ALA A O 1
ATOM 536 N N . SER A 1 71 ? -2.949 -11.188 -5.342 1.00 90.62 71 SER A N 1
ATOM 537 C CA . SER A 1 71 ? -1.910 -11.980 -6.018 1.00 90.62 71 SER A CA 1
ATOM 538 C C . SER A 1 71 ? -0.581 -12.041 -5.256 1.00 90.62 71 SER A C 1
ATOM 540 O O . SER A 1 71 ? 0.111 -13.050 -5.339 1.00 90.62 71 SER A O 1
ATOM 542 N N . VAL A 1 72 ? -0.246 -11.000 -4.484 1.00 89.31 72 VAL A N 1
ATOM 543 C CA . VAL A 1 72 ? 0.973 -10.951 -3.653 1.00 89.31 72 VAL A CA 1
ATOM 544 C C . VAL A 1 72 ? 0.734 -11.358 -2.189 1.00 89.31 72 VAL A C 1
ATOM 546 O O . VAL A 1 72 ? 1.634 -11.237 -1.367 1.00 89.31 72 VAL A O 1
ATOM 549 N N . GLY A 1 73 ? -0.467 -11.841 -1.842 1.00 89.50 73 GLY A N 1
ATOM 550 C CA . GLY A 1 73 ? -0.789 -12.358 -0.500 1.00 89.50 73 GLY A CA 1
ATOM 551 C C . GLY A 1 73 ? -1.084 -11.302 0.575 1.00 89.50 73 GLY A C 1
ATOM 552 O O . GLY A 1 73 ? -1.176 -11.625 1.757 1.00 89.50 73 GLY A O 1
ATOM 553 N N . ASN A 1 74 ? -1.264 -10.040 0.186 1.00 93.94 74 ASN A N 1
ATOM 554 C CA . ASN A 1 74 ? -1.537 -8.923 1.094 1.00 93.94 74 ASN A CA 1
ATOM 555 C C . ASN A 1 74 ? -3.032 -8.743 1.429 1.00 93.94 74 ASN A C 1
ATOM 557 O O . ASN A 1 74 ? -3.384 -7.914 2.274 1.00 93.94 74 ASN A O 1
ATOM 561 N N . ASP A 1 75 ? -3.936 -9.481 0.778 1.00 91.56 75 ASP A N 1
ATOM 562 C CA . ASP A 1 75 ? -5.385 -9.299 0.930 1.00 91.56 75 ASP A CA 1
ATOM 563 C C . ASP A 1 75 ? -5.877 -9.558 2.359 1.00 91.56 75 ASP A C 1
ATOM 565 O O . ASP A 1 75 ? -6.742 -8.831 2.849 1.00 91.56 75 ASP A O 1
ATOM 569 N N . VAL A 1 76 ? -5.311 -10.557 3.041 1.00 93.06 76 VAL A N 1
ATOM 570 C CA . VAL A 1 76 ? -5.660 -10.884 4.429 1.00 93.06 76 VAL A CA 1
ATOM 571 C C . VAL A 1 76 ? -5.357 -9.705 5.351 1.00 93.06 76 VAL A C 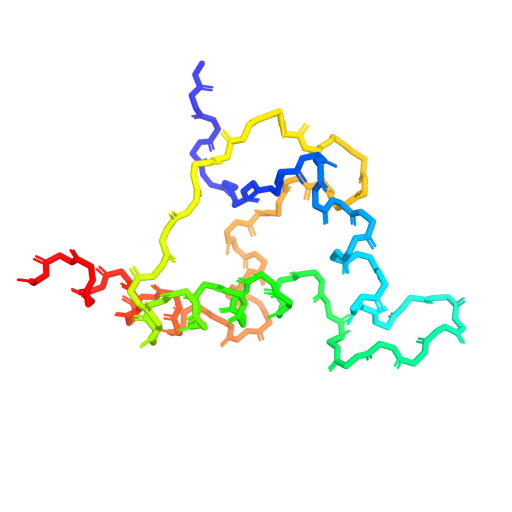1
ATOM 573 O O . VAL A 1 76 ? -6.217 -9.305 6.136 1.00 93.06 76 VAL A O 1
ATOM 576 N N . VAL A 1 77 ? -4.174 -9.096 5.225 1.00 93.88 77 VAL A N 1
ATOM 577 C CA . VAL A 1 77 ? -3.780 -7.942 6.048 1.00 93.88 77 VAL A CA 1
ATOM 578 C C . VAL A 1 77 ? -4.691 -6.750 5.771 1.00 93.88 77 VAL A C 1
ATOM 580 O O . VAL A 1 77 ? -5.171 -6.125 6.711 1.00 93.88 77 VAL A O 1
ATOM 583 N N . ILE A 1 78 ? -5.006 -6.464 4.504 1.00 92.12 78 ILE A N 1
ATOM 584 C CA . ILE A 1 78 ? -5.925 -5.370 4.147 1.00 92.12 78 ILE A CA 1
ATOM 585 C C . ILE A 1 78 ? -7.311 -5.582 4.768 1.00 92.12 78 ILE A C 1
ATOM 587 O O . ILE A 1 78 ? -7.877 -4.641 5.324 1.00 92.12 78 ILE A O 1
ATOM 591 N N . LYS A 1 79 ? -7.850 -6.807 4.715 1.00 92.06 79 LYS A N 1
ATOM 592 C CA . LYS A 1 79 ? -9.140 -7.145 5.340 1.00 92.06 79 LYS A CA 1
ATOM 593 C C . LYS A 1 79 ? -9.095 -6.947 6.855 1.00 92.06 79 LYS A C 1
ATOM 595 O O . LYS A 1 79 ? -10.005 -6.333 7.403 1.00 92.06 79 LYS A O 1
ATOM 600 N N . LEU A 1 80 ? -8.035 -7.414 7.519 1.00 93.00 80 LEU A N 1
ATOM 601 C CA . LEU A 1 80 ? -7.856 -7.235 8.962 1.00 93.00 80 LEU A CA 1
ATOM 602 C C . LEU A 1 80 ? -7.784 -5.752 9.341 1.00 93.00 80 LEU A C 1
ATOM 604 O O . LEU A 1 80 ? -8.499 -5.330 10.244 1.00 93.00 80 LEU A O 1
ATOM 608 N N . LEU A 1 81 ? -6.997 -4.953 8.613 1.00 91.81 81 LEU A N 1
ATOM 609 C CA . LEU A 1 81 ? -6.912 -3.506 8.829 1.00 91.81 81 LEU A CA 1
ATOM 610 C C . LEU A 1 81 ? -8.274 -2.823 8.631 1.00 91.81 81 LEU A C 1
ATOM 612 O O . LEU A 1 81 ? -8.644 -1.947 9.410 1.00 91.81 81 LEU A O 1
ATOM 616 N N . GLY A 1 82 ? -9.042 -3.252 7.626 1.00 89.31 82 GLY A N 1
ATOM 617 C CA . GLY A 1 82 ? -10.411 -2.788 7.403 1.00 89.31 82 GLY A CA 1
ATOM 618 C C . GLY A 1 82 ? -11.337 -3.089 8.583 1.00 89.31 82 GLY A C 1
ATOM 619 O O . GLY A 1 82 ? -12.035 -2.193 9.044 1.00 89.31 82 GLY A O 1
ATOM 620 N N . ILE A 1 83 ? -11.297 -4.312 9.122 1.00 90.38 83 ILE A N 1
ATOM 621 C CA . ILE A 1 83 ? -12.091 -4.694 10.302 1.00 90.38 83 ILE A CA 1
ATOM 622 C C . ILE A 1 83 ? -11.708 -3.832 11.508 1.00 90.38 83 ILE A C 1
ATOM 624 O O . ILE A 1 83 ? -12.595 -3.291 12.166 1.00 90.38 83 ILE A O 1
ATOM 628 N N . THR A 1 84 ? -10.406 -3.657 11.769 1.00 87.38 84 THR A N 1
ATOM 629 C CA . THR A 1 84 ? -9.920 -2.843 12.898 1.00 87.38 84 THR A CA 1
ATOM 630 C C . THR A 1 84 ? -10.275 -1.365 12.786 1.00 87.38 84 THR A C 1
ATOM 632 O O . THR A 1 84 ? -10.277 -0.677 13.795 1.00 87.38 84 THR A O 1
ATOM 635 N N . GLU A 1 85 ? -10.554 -0.869 11.580 1.00 83.62 85 GLU A N 1
ATOM 636 C CA . GLU A 1 85 ? -10.998 0.512 11.377 1.00 83.62 85 GLU A CA 1
ATOM 637 C C . GLU A 1 85 ? -12.490 0.701 11.667 1.00 83.62 85 GLU A C 1
ATOM 639 O O . GLU A 1 85 ? -12.932 1.807 11.961 1.00 83.62 85 GLU A O 1
ATOM 644 N N . THR A 1 86 ? -13.278 -0.366 11.530 1.00 83.31 86 THR A N 1
ATOM 645 C CA . THR A 1 86 ? -14.741 -0.325 11.675 1.00 83.31 86 THR A CA 1
ATOM 646 C C . THR A 1 86 ? -15.246 -0.649 13.083 1.00 83.31 86 THR A C 1
ATOM 648 O O . THR A 1 86 ? -16.457 -0.612 13.297 1.00 83.31 86 THR A O 1
ATOM 651 N N . GLN A 1 87 ? -14.349 -0.980 14.015 1.00 60.22 87 GLN A N 1
ATOM 652 C CA . GLN A 1 87 ? -14.649 -1.214 15.434 1.00 60.22 87 GLN A CA 1
ATOM 653 C C . GLN A 1 87 ? -14.195 -0.026 16.278 1.00 60.22 87 GLN A C 1
ATOM 655 O O . GLN A 1 87 ? -14.960 0.355 17.190 1.00 60.22 87 GLN A O 1
#